Protein AF-A0A9D5MXE4-F1 (afdb_monomer_lite)

Foldseek 3Di:
DDDPDQKAFLVSVVVVVDDSVVVVVLQPDPPFQWDADPPDGTIIHRPVCRVVSVVVVVVVPPPPD

Radius of gyration: 12.15 Å; chains: 1; bounding box: 18×42×24 Å

Structure (mmCIF, N/CA/C/O backbone):
data_AF-A0A9D5MXE4-F1
#
_entry.id   AF-A0A9D5MXE4-F1
#
loop_
_atom_site.group_PDB
_atom_site.id
_atom_site.type_symbol
_atom_site.label_atom_id
_atom_site.label_alt_id
_atom_site.label_comp_id
_atom_site.label_asym_id
_atom_site.label_entity_id
_atom_site.label_seq_id
_atom_site.pdbx_PDB_ins_code
_atom_site.Cartn_x
_atom_site.Cartn_y
_atom_site.Cartn_z
_atom_site.occupancy
_atom_site.B_iso_or_equiv
_atom_site.auth_seq_id
_atom_site.auth_comp_id
_atom_site.auth_asym_id
_atom_site.auth_atom_id
_atom_site.pdbx_PDB_model_num
ATOM 1 N N . MET A 1 1 ? 0.202 5.371 13.009 1.00 62.28 1 MET A N 1
ATOM 2 C CA . MET A 1 1 ? -0.675 4.186 12.860 1.00 62.28 1 MET A CA 1
ATOM 3 C C . MET A 1 1 ? 0.212 2.952 12.927 1.00 62.28 1 MET A C 1
ATOM 5 O O . MET A 1 1 ? 1.196 2.922 12.197 1.00 62.28 1 MET A O 1
ATOM 9 N N . ALA A 1 2 ? -0.050 2.002 13.826 1.00 71.25 2 ALA A N 1
ATOM 10 C CA . ALA A 1 2 ? 0.739 0.771 13.911 1.00 71.25 2 ALA A CA 1
ATOM 11 C C . ALA A 1 2 ? 0.063 -0.308 13.057 1.00 71.25 2 ALA A C 1
ATOM 13 O O . ALA A 1 2 ? -1.054 -0.723 13.359 1.00 71.25 2 ALA A O 1
ATOM 14 N N . TYR A 1 3 ? 0.711 -0.719 11.968 1.00 80.38 3 TYR A N 1
ATOM 15 C CA . TYR A 1 3 ? 0.211 -1.803 11.127 1.00 80.38 3 TYR A CA 1
ATOM 16 C C . TYR A 1 3 ? 0.633 -3.158 11.710 1.00 80.38 3 TYR A C 1
ATOM 18 O O . TYR A 1 3 ? 1.766 -3.290 12.173 1.00 80.38 3 TYR A O 1
ATOM 26 N N . PRO A 1 4 ? -0.231 -4.184 11.661 1.00 78.94 4 PRO A N 1
ATOM 27 C CA . PRO A 1 4 ? 0.060 -5.491 12.253 1.00 78.94 4 PRO A CA 1
ATOM 28 C C . PRO A 1 4 ? 1.126 -6.290 11.488 1.00 78.94 4 PRO A C 1
ATOM 30 O O . PRO A 1 4 ? 1.693 -7.235 12.030 1.00 78.94 4 PRO A O 1
ATOM 33 N N . LYS A 1 5 ? 1.394 -5.947 10.221 1.00 85.88 5 LYS A N 1
ATOM 34 C CA . LYS A 1 5 ? 2.361 -6.636 9.356 1.00 85.88 5 LYS A CA 1
ATOM 35 C C . LYS A 1 5 ? 3.268 -5.630 8.663 1.00 85.88 5 LYS A C 1
ATOM 37 O O . LYS A 1 5 ? 2.837 -4.522 8.357 1.00 85.88 5 LYS A O 1
ATOM 42 N N . GLN A 1 6 ? 4.493 -6.049 8.350 1.00 87.06 6 GLN A N 1
ATOM 43 C CA . GLN A 1 6 ? 5.451 -5.251 7.571 1.00 87.06 6 GLN A CA 1
ATOM 44 C C . GLN A 1 6 ? 5.038 -5.102 6.101 1.00 87.06 6 GLN A C 1
ATOM 46 O O . GLN A 1 6 ? 5.282 -4.067 5.489 1.00 87.06 6 GLN A O 1
ATOM 51 N N . PHE A 1 7 ? 4.386 -6.125 5.543 1.00 90.50 7 PHE A N 1
ATOM 52 C CA . PHE A 1 7 ? 3.865 -6.120 4.182 1.00 90.50 7 PHE A CA 1
ATOM 53 C C . PHE A 1 7 ? 2.368 -6.385 4.223 1.00 90.50 7 PHE A C 1
ATOM 55 O O . PHE A 1 7 ? 1.939 -7.413 4.746 1.00 90.50 7 PHE A O 1
ATOM 62 N N . MET A 1 8 ? 1.583 -5.465 3.672 1.00 91.31 8 MET A N 1
ATOM 63 C CA . MET A 1 8 ? 0.129 -5.595 3.608 1.00 91.31 8 MET A CA 1
ATOM 64 C C . MET A 1 8 ? -0.360 -5.377 2.185 1.00 91.31 8 MET A C 1
ATOM 66 O O . MET A 1 8 ? 0.067 -4.464 1.483 1.00 91.31 8 MET A O 1
ATOM 70 N N . SER A 1 9 ? -1.260 -6.239 1.741 1.00 92.38 9 SER A N 1
ATOM 71 C CA . SER A 1 9 ? -1.963 -6.082 0.475 1.00 92.38 9 SER A CA 1
ATOM 72 C C . SER A 1 9 ? -2.975 -4.936 0.539 1.00 92.38 9 SER A C 1
ATOM 74 O O . SER A 1 9 ? -3.353 -4.467 1.613 1.00 92.38 9 SER A O 1
ATOM 76 N N . ILE A 1 10 ? -3.472 -4.513 -0.627 1.00 90.88 10 ILE A N 1
ATOM 77 C CA . ILE A 1 10 ? -4.542 -3.505 -0.707 1.00 90.88 10 ILE A CA 1
ATOM 78 C C . ILE A 1 10 ? -5.752 -3.918 0.142 1.00 90.88 10 ILE A C 1
ATOM 80 O O . ILE A 1 10 ? -6.305 -3.077 0.835 1.00 90.88 10 ILE A O 1
ATOM 84 N N . THR A 1 11 ? -6.151 -5.192 0.109 1.00 90.56 11 THR A N 1
ATOM 85 C CA . THR A 1 11 ? -7.310 -5.685 0.870 1.00 90.56 11 THR A CA 1
ATOM 86 C C . THR A 1 11 ? -7.099 -5.540 2.377 1.00 90.56 11 THR A C 1
ATOM 88 O O . THR A 1 11 ? -7.957 -5.006 3.070 1.00 90.56 11 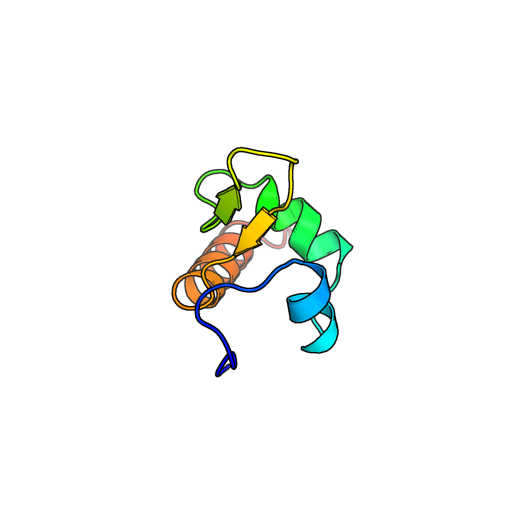THR A O 1
ATOM 91 N N . GLU A 1 12 ? -5.929 -5.928 2.880 1.00 90.88 12 GLU A N 1
ATOM 92 C CA . GLU A 1 12 ? -5.624 -5.814 4.311 1.00 90.88 12 GLU A CA 1
ATOM 93 C C . GLU A 1 12 ? -5.565 -4.344 4.762 1.00 90.88 12 GLU A C 1
ATOM 95 O O . GLU A 1 12 ? -5.997 -4.007 5.857 1.00 90.88 12 GLU A O 1
ATOM 100 N N . LEU A 1 13 ? -5.082 -3.438 3.908 1.00 90.25 13 LEU A N 1
ATOM 101 C CA . LEU A 1 13 ? -5.092 -1.999 4.194 1.00 90.25 13 LEU A CA 1
ATOM 102 C C . LEU A 1 13 ? -6.496 -1.385 4.114 1.00 90.25 13 LEU A C 1
ATOM 104 O O . LEU A 1 13 ? -6.786 -0.404 4.797 1.00 90.25 13 LEU A O 1
ATOM 108 N N . THR A 1 14 ? -7.399 -1.949 3.310 1.00 91.50 14 THR A N 1
ATOM 109 C CA . THR A 1 14 ? -8.798 -1.499 3.322 1.00 91.50 14 THR A CA 1
ATOM 110 C C . THR A 1 14 ? -9.512 -1.861 4.618 1.00 91.50 14 THR A C 1
ATOM 112 O O . THR A 1 14 ? -10.347 -1.090 5.083 1.00 91.50 14 THR A O 1
ATOM 115 N N . GLU A 1 15 ? -9.133 -2.972 5.255 1.00 91.31 15 GLU A N 1
ATOM 116 C CA . GLU A 1 15 ? -9.658 -3.363 6.570 1.00 91.31 15 GLU A CA 1
ATOM 117 C C . GLU A 1 15 ? -9.210 -2.402 7.682 1.00 91.31 15 GLU A C 1
ATOM 119 O O . GLU A 1 15 ? -9.931 -2.218 8.658 1.00 91.31 15 GLU A O 1
ATOM 124 N N . THR A 1 16 ? -8.074 -1.709 7.515 1.00 85.44 16 THR A N 1
ATOM 125 C CA . THR A 1 16 ? -7.633 -0.654 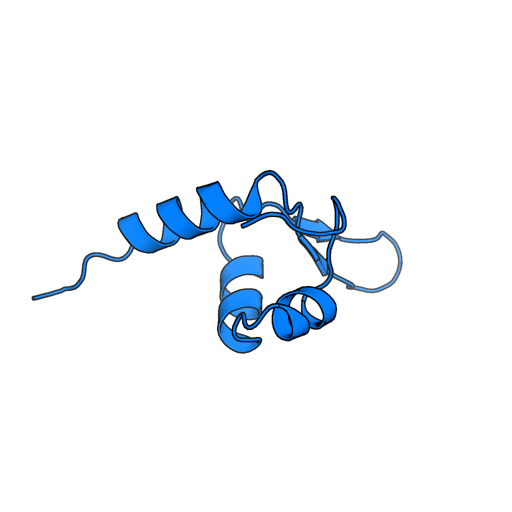8.448 1.00 85.44 16 THR A CA 1
ATOM 126 C C . THR A 1 16 ? -8.334 0.691 8.222 1.00 85.44 16 THR A C 1
ATOM 128 O O . THR A 1 16 ? -7.992 1.674 8.878 1.00 85.44 16 THR A O 1
ATOM 131 N N . GLY A 1 17 ? -9.287 0.763 7.286 1.00 86.81 17 GLY A N 1
ATOM 132 C CA . GLY A 1 17 ? -10.071 1.962 6.985 1.00 86.81 17 GLY A CA 1
ATOM 133 C C . GLY A 1 17 ? -9.533 2.827 5.841 1.00 86.81 17 GLY A C 1
ATOM 134 O O . GLY A 1 17 ? -10.077 3.901 5.588 1.00 86.81 17 GLY A O 1
ATOM 135 N N . LEU A 1 18 ? -8.489 2.393 5.122 1.00 87.12 18 LEU A N 1
ATOM 136 C CA . LEU A 1 18 ? -8.005 3.117 3.942 1.00 87.12 18 LEU A CA 1
ATOM 137 C C . LEU A 1 18 ? -8.886 2.826 2.720 1.00 87.12 18 LEU A C 1
ATOM 139 O O . LEU A 1 18 ? -9.339 1.705 2.501 1.00 87.12 18 LEU A O 1
ATOM 143 N N . SER A 1 19 ? -9.110 3.831 1.870 1.00 90.88 19 SER A N 1
ATOM 144 C CA . SER A 1 19 ? -9.904 3.636 0.653 1.00 90.88 19 SER A CA 1
ATOM 145 C C . SER A 1 19 ? -9.169 2.759 -0.362 1.00 90.88 19 SER A C 1
ATOM 147 O O . SER A 1 19 ? -8.004 2.992 -0.696 1.00 90.88 19 SER A O 1
ATOM 149 N N . ARG A 1 20 ? -9.883 1.776 -0.923 1.00 90.25 20 ARG A N 1
ATOM 150 C CA . ARG A 1 20 ? -9.348 0.877 -1.954 1.00 90.25 20 ARG A CA 1
ATOM 151 C C . ARG A 1 20 ? -8.881 1.638 -3.191 1.00 90.25 20 ARG A C 1
ATOM 153 O O . ARG A 1 20 ? -7.841 1.305 -3.756 1.00 90.25 20 ARG A O 1
ATOM 160 N N . ASP A 1 21 ? -9.644 2.641 -3.617 1.00 90.38 21 ASP A N 1
ATOM 161 C CA . ASP A 1 21 ? -9.303 3.454 -4.785 1.00 90.38 21 ASP A CA 1
ATOM 162 C C . ASP A 1 21 ? -8.104 4.354 -4.511 1.00 90.38 21 ASP A C 1
ATOM 164 O O . ASP A 1 21 ? -7.216 4.464 -5.358 1.00 90.38 21 ASP A O 1
ATOM 168 N N . PHE A 1 22 ? -8.020 4.911 -3.302 1.00 89.00 22 PHE A N 1
ATOM 169 C CA . PHE A 1 22 ? -6.849 5.663 -2.867 1.00 89.00 22 PHE A CA 1
ATOM 170 C C . PHE A 1 22 ? -5.586 4.794 -2.898 1.00 89.00 22 PHE A C 1
ATOM 172 O O . PHE A 1 22 ? -4.598 5.180 -3.512 1.00 89.00 22 PHE A O 1
ATOM 179 N N . LEU A 1 23 ? -5.636 3.579 -2.346 1.00 90.19 23 LEU A N 1
ATOM 180 C CA . LEU A 1 23 ? -4.515 2.632 -2.373 1.00 90.19 23 LEU A CA 1
ATOM 181 C C . LEU A 1 23 ? -4.131 2.209 -3.797 1.00 90.19 23 LEU A C 1
ATOM 183 O O . LEU A 1 23 ? -2.949 2.081 -4.110 1.00 90.19 23 LEU A O 1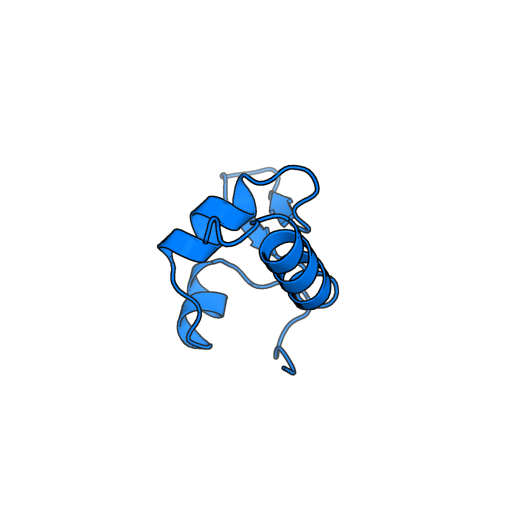
ATOM 187 N N . LYS A 1 24 ? -5.106 2.029 -4.697 1.00 89.75 24 LYS A N 1
ATOM 188 C CA . LYS A 1 24 ? -4.822 1.771 -6.118 1.00 89.75 24 LYS A CA 1
ATOM 189 C C . LYS A 1 24 ? -4.091 2.943 -6.767 1.00 89.75 24 LYS A C 1
ATOM 191 O O . LYS A 1 24 ? -3.131 2.709 -7.498 1.00 89.75 24 LYS A O 1
ATOM 196 N N . GLN A 1 25 ? -4.516 4.179 -6.509 1.00 89.44 25 GLN A N 1
ATOM 197 C CA . GLN A 1 25 ? -3.810 5.368 -6.995 1.00 89.44 25 GLN A CA 1
ATOM 198 C C . GLN A 1 25 ? -2.399 5.444 -6.406 1.00 89.44 25 GLN A C 1
ATOM 200 O O . GLN A 1 25 ? -1.444 5.624 -7.156 1.00 89.44 25 GLN A O 1
ATOM 205 N N . LEU A 1 26 ? -2.259 5.198 -5.101 1.00 89.19 26 LEU A N 1
ATOM 206 C CA . LEU A 1 26 ? -0.972 5.173 -4.409 1.00 89.19 26 LEU A CA 1
ATOM 207 C C . LEU A 1 26 ? -0.019 4.144 -5.023 1.00 89.19 26 LEU A C 1
ATOM 209 O O . LEU A 1 26 ? 1.138 4.450 -5.260 1.00 89.19 26 LEU A O 1
ATOM 213 N N . SER A 1 27 ? -0.513 2.946 -5.358 1.00 89.19 27 SER A N 1
ATOM 214 C CA . SER A 1 27 ? 0.298 1.880 -5.971 1.00 89.19 27 SER A CA 1
ATOM 215 C C . SER A 1 27 ? 0.830 2.217 -7.369 1.00 89.19 27 SER A C 1
ATOM 217 O O . SER A 1 27 ? 1.719 1.534 -7.876 1.00 89.19 27 SER A O 1
ATOM 219 N N . ARG A 1 28 ? 0.246 3.226 -8.022 1.00 88.00 28 ARG A N 1
ATOM 220 C CA . ARG A 1 28 ? 0.666 3.721 -9.337 1.00 88.00 28 ARG A CA 1
ATOM 221 C C . ARG A 1 28 ? 1.552 4.957 -9.236 1.00 88.00 28 ARG A C 1
ATOM 223 O O . ARG A 1 28 ? 2.112 5.354 -10.252 1.00 88.00 28 ARG A O 1
ATOM 230 N N . ALA A 1 29 ? 1.641 5.572 -8.059 1.00 87.62 29 ALA A N 1
ATOM 231 C CA . ALA A 1 29 ? 2.510 6.712 -7.848 1.00 87.62 29 ALA A CA 1
ATOM 232 C C . ALA A 1 29 ? 3.975 6.279 -7.965 1.00 87.62 29 ALA A C 1
ATOM 234 O O . ALA A 1 29 ? 4.362 5.181 -7.557 1.00 87.62 29 ALA A O 1
ATOM 235 N N . GLU A 1 30 ? 4.787 7.150 -8.550 1.00 84.62 30 GLU A N 1
ATOM 236 C CA . GLU A 1 30 ? 6.222 6.931 -8.647 1.00 84.62 30 GLU A CA 1
ATOM 237 C C . GLU A 1 30 ? 6.843 6.919 -7.244 1.00 84.62 30 GLU A C 1
ATOM 239 O O . GLU A 1 30 ? 6.473 7.721 -6.387 1.00 84.62 30 GLU A O 1
ATOM 244 N N . GLY A 1 31 ? 7.747 5.971 -6.993 1.00 86.75 31 GLY A N 1
ATOM 245 C CA . GLY A 1 31 ? 8.367 5.796 -5.676 1.00 86.75 31 GLY A CA 1
ATOM 246 C C . GLY A 1 31 ? 7.472 5.135 -4.624 1.00 86.75 31 GLY A C 1
ATOM 247 O O . GLY A 1 31 ? 7.869 5.065 -3.465 1.00 86.75 31 GLY A O 1
ATOM 248 N N . ALA A 1 32 ? 6.291 4.626 -4.997 1.00 89.19 32 ALA A N 1
ATOM 249 C CA . ALA A 1 32 ? 5.428 3.930 -4.051 1.00 89.19 32 ALA A CA 1
ATOM 250 C C . ALA A 1 32 ? 6.166 2.747 -3.393 1.00 89.19 32 ALA A C 1
ATOM 252 O O . ALA A 1 32 ? 6.768 1.940 -4.114 1.00 89.19 32 ALA A O 1
ATOM 253 N N . PRO A 1 33 ? 6.083 2.587 -2.057 1.00 91.25 33 PRO A N 1
ATOM 254 C CA . PRO A 1 33 ? 6.791 1.545 -1.320 1.00 91.25 33 PRO A CA 1
ATOM 255 C C . PRO A 1 33 ? 6.079 0.194 -1.479 1.00 91.25 33 PRO A C 1
ATOM 257 O O . PRO A 1 33 ? 5.560 -0.390 -0.525 1.00 91.25 33 PRO A O 1
ATOM 260 N N . ILE A 1 34 ? 6.003 -0.291 -2.718 1.00 91.81 34 ILE A N 1
ATOM 261 C CA . ILE A 1 34 ? 5.308 -1.514 -3.096 1.00 91.81 34 ILE A CA 1
ATOM 262 C C . ILE A 1 34 ? 6.277 -2.611 -3.521 1.00 91.81 34 ILE A C 1
ATOM 264 O O . ILE A 1 34 ? 7.291 -2.376 -4.171 1.00 91.81 34 ILE A O 1
ATOM 268 N N . VAL A 1 35 ? 5.905 -3.845 -3.209 1.00 89.56 35 VAL A 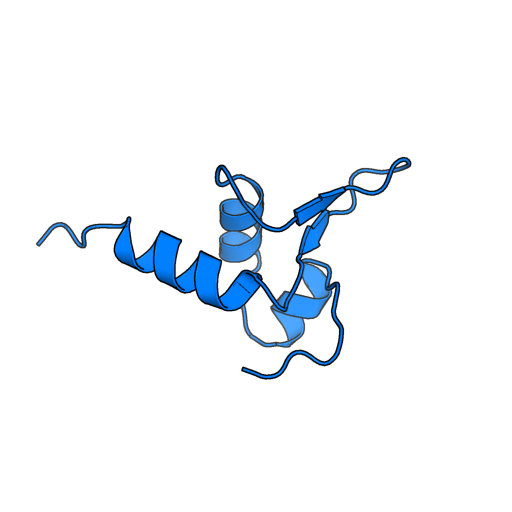N 1
ATOM 269 C CA . VAL A 1 35 ? 6.559 -5.057 -3.686 1.00 89.56 35 VAL A CA 1
ATOM 270 C C . VAL A 1 35 ? 5.567 -5.821 -4.550 1.00 89.56 35 VAL A C 1
ATOM 272 O O . VAL A 1 35 ? 4.411 -6.036 -4.170 1.00 89.56 35 VAL A O 1
ATOM 275 N N . ARG A 1 36 ? 6.022 -6.228 -5.737 1.00 86.88 36 ARG A N 1
ATOM 276 C CA . ARG A 1 36 ? 5.262 -7.076 -6.658 1.00 86.88 36 ARG A CA 1
ATOM 277 C C . ARG A 1 36 ? 5.817 -8.488 -6.581 1.00 86.88 36 ARG A C 1
ATOM 279 O O . ARG A 1 36 ? 7.014 -8.695 -6.741 1.00 86.88 36 ARG A O 1
ATOM 286 N N . THR A 1 37 ? 4.952 -9.463 -6.334 1.00 83.31 37 THR A N 1
ATOM 287 C CA . THR A 1 37 ? 5.364 -10.872 -6.311 1.00 83.31 37 THR A CA 1
ATOM 288 C C . THR A 1 37 ? 5.616 -11.388 -7.727 1.00 83.31 37 THR A C 1
ATOM 290 O O . THR A 1 37 ? 4.815 -11.106 -8.621 1.00 83.31 37 THR A O 1
ATOM 293 N N . LEU A 1 38 ? 6.657 -12.210 -7.897 1.00 71.56 38 LEU A N 1
ATOM 294 C CA . LEU A 1 38 ? 7.150 -12.744 -9.179 1.00 71.56 38 LEU A CA 1
ATOM 295 C C . LEU A 1 38 ? 6.140 -13.578 -10.001 1.00 71.56 38 LEU A C 1
ATOM 297 O O . LEU A 1 38 ? 6.429 -13.892 -11.147 1.00 71.56 38 LEU A O 1
ATOM 301 N N . GLY A 1 39 ? 4.963 -13.924 -9.464 1.00 68.12 39 GLY A N 1
ATOM 302 C CA . GLY A 1 39 ? 4.069 -14.919 -10.077 1.00 68.12 39 GLY A CA 1
ATOM 303 C C . GLY A 1 39 ? 2.625 -14.507 -10.376 1.00 68.12 39 GLY A C 1
ATOM 304 O O . GLY A 1 39 ? 1.862 -15.365 -10.802 1.00 68.12 39 GLY A O 1
ATOM 305 N N . GLY A 1 40 ? 2.180 -13.263 -10.149 1.00 62.41 40 GLY A N 1
ATOM 306 C CA . GLY A 1 40 ? 0.742 -13.005 -10.364 1.00 62.41 40 GLY A CA 1
ATOM 307 C C . GLY A 1 40 ? 0.163 -11.654 -9.971 1.00 62.41 40 GLY A C 1
ATOM 308 O O . GLY A 1 40 ? -0.989 -11.593 -9.553 1.00 62.41 40 GLY A O 1
ATOM 309 N N . GLY A 1 41 ? 0.928 -10.567 -10.064 1.00 75.88 41 GLY A N 1
ATOM 310 C CA . GLY A 1 41 ? 0.349 -9.216 -10.017 1.00 75.88 41 GLY A CA 1
ATOM 311 C C . GLY A 1 41 ? -0.231 -8.769 -8.669 1.00 75.88 41 GLY A C 1
ATOM 312 O O . GLY A 1 41 ? -0.841 -7.702 -8.601 1.00 75.88 41 GLY A O 1
ATOM 313 N N . LYS A 1 42 ? -0.032 -9.532 -7.586 1.00 83.50 42 LYS A N 1
ATOM 314 C CA . LYS A 1 42 ? -0.374 -9.076 -6.235 1.00 83.50 42 LYS A CA 1
ATOM 315 C C . LYS A 1 42 ? 0.611 -7.992 -5.799 1.00 83.50 42 LYS A C 1
ATOM 317 O O . LYS A 1 42 ? 1.827 -8.153 -5.918 1.00 83.50 42 LYS A O 1
ATOM 322 N N . ILE A 1 43 ? 0.052 -6.885 -5.318 1.00 88.56 43 ILE A N 1
ATOM 323 C CA . ILE A 1 43 ? 0.781 -5.717 -4.828 1.00 88.56 43 ILE A CA 1
ATOM 324 C C . ILE A 1 43 ? 0.686 -5.711 -3.307 1.00 88.56 43 ILE A C 1
ATOM 326 O O . ILE A 1 43 ? -0.416 -5.746 -2.753 1.00 88.56 43 ILE A O 1
ATOM 330 N N . TYR A 1 44 ? 1.844 -5.638 -2.663 1.00 91.19 44 TYR A N 1
ATOM 331 C CA . TYR A 1 44 ? 1.977 -5.483 -1.221 1.00 91.19 44 TYR A CA 1
ATOM 332 C C . TYR A 1 44 ? 2.671 -4.160 -0.930 1.00 91.19 44 TYR A C 1
ATOM 334 O O . TYR A 1 44 ? 3.670 -3.844 -1.565 1.00 91.19 44 TYR A O 1
ATOM 342 N N . PHE A 1 45 ? 2.161 -3.394 0.023 1.00 92.50 45 PHE A N 1
ATOM 343 C CA . PHE A 1 45 ? 2.791 -2.180 0.523 1.00 92.50 45 PHE A CA 1
ATOM 344 C C . PHE A 1 45 ? 3.670 -2.500 1.722 1.00 92.50 45 PHE A C 1
ATOM 346 O O . PHE A 1 45 ? 3.264 -3.261 2.603 1.00 92.50 45 PHE A O 1
ATOM 353 N N . LYS A 1 46 ? 4.842 -1.869 1.776 1.00 92.62 46 LYS A N 1
ATOM 354 C CA . LYS A 1 46 ? 5.668 -1.817 2.976 1.00 92.62 46 LYS A CA 1
ATOM 355 C C . LYS A 1 46 ? 5.073 -0.807 3.939 1.00 92.62 46 LYS A C 1
ATOM 357 O O . LYS A 1 46 ? 5.108 0.396 3.698 1.00 92.62 46 LYS A O 1
ATOM 362 N N . THR A 1 47 ? 4.527 -1.292 5.036 1.00 89.69 47 THR A N 1
ATOM 363 C CA . THR A 1 47 ? 3.797 -0.462 5.996 1.00 89.69 47 THR A CA 1
ATOM 364 C C . THR A 1 47 ? 4.697 0.498 6.774 1.00 89.69 47 THR A C 1
ATOM 366 O O . THR A 1 47 ? 4.224 1.550 7.197 1.00 89.69 47 THR A O 1
ATOM 369 N N . SER A 1 48 ? 5.989 0.177 6.910 1.00 89.56 48 SER A N 1
ATOM 370 C CA . SER A 1 48 ? 7.002 1.045 7.526 1.00 89.56 48 SER A CA 1
ATOM 371 C C . SER A 1 48 ? 7.219 2.348 6.759 1.00 89.56 48 SER A C 1
ATOM 373 O O . SER A 1 48 ? 7.409 3.383 7.377 1.00 89.56 48 SER A O 1
ATOM 375 N N . GLU A 1 49 ? 7.161 2.295 5.428 1.00 90.06 49 GLU A N 1
ATOM 376 C CA . GLU A 1 49 ? 7.392 3.440 4.533 1.00 90.06 49 GLU A CA 1
ATOM 377 C C . GLU A 1 49 ? 6.064 4.056 4.042 1.00 90.06 49 GLU A C 1
ATOM 379 O O . GLU A 1 49 ? 6.031 5.158 3.499 1.00 90.06 49 GLU A O 1
ATOM 384 N N . LEU A 1 50 ? 4.941 3.348 4.227 1.00 88.44 50 LEU A N 1
ATOM 385 C CA . LEU A 1 50 ? 3.629 3.744 3.712 1.00 88.44 50 LEU A CA 1
ATOM 386 C C . LEU A 1 50 ? 3.126 5.061 4.311 1.00 88.44 50 LEU A C 1
ATOM 388 O O . LEU A 1 50 ? 2.589 5.884 3.575 1.00 88.44 50 LEU A O 1
ATOM 392 N N . ASN A 1 51 ? 3.278 5.257 5.624 1.00 87.69 51 ASN A N 1
ATOM 393 C CA . ASN A 1 51 ? 2.793 6.474 6.285 1.00 87.69 51 ASN A CA 1
ATOM 394 C C . ASN A 1 51 ? 3.543 7.712 5.777 1.00 87.69 51 ASN A C 1
ATOM 396 O O . ASN A 1 51 ? 2.903 8.688 5.388 1.00 87.69 51 ASN A O 1
ATOM 400 N N . ASP A 1 52 ? 4.872 7.637 5.704 1.00 89.06 52 ASP A N 1
ATOM 401 C CA . ASP A 1 52 ? 5.716 8.735 5.223 1.00 89.06 52 ASP A CA 1
ATOM 402 C C . ASP A 1 52 ? 5.407 9.063 3.758 1.00 89.06 52 ASP A C 1
ATOM 404 O O . ASP A 1 52 ? 5.230 10.226 3.389 1.00 89.06 52 ASP A O 1
ATOM 408 N N . PHE A 1 53 ? 5.232 8.032 2.927 1.00 89.44 53 PHE A N 1
ATOM 409 C CA . PHE A 1 53 ? 4.852 8.208 1.529 1.00 89.44 53 PHE A CA 1
ATOM 410 C C . PHE A 1 53 ? 3.457 8.830 1.373 1.00 89.44 53 PHE A C 1
ATOM 412 O O . PHE A 1 53 ? 3.247 9.700 0.526 1.00 89.44 53 PHE A O 1
ATOM 419 N N . MET A 1 54 ? 2.485 8.423 2.197 1.00 87.81 54 MET A N 1
ATOM 420 C CA . MET A 1 54 ? 1.151 9.031 2.204 1.00 87.81 54 MET A CA 1
ATOM 421 C C . MET A 1 54 ? 1.203 10.513 2.589 1.00 87.81 54 MET A C 1
ATOM 423 O O . MET A 1 54 ? 0.518 11.321 1.956 1.00 87.81 54 MET A O 1
ATOM 427 N N . GLU A 1 55 ? 2.023 10.887 3.574 1.00 87.69 55 GLU A N 1
ATOM 428 C CA . GLU A 1 55 ? 2.246 12.293 3.912 1.00 87.69 55 GLU A CA 1
ATOM 429 C C . GLU A 1 55 ? 2.890 13.068 2.760 1.00 87.69 55 GLU A C 1
ATOM 431 O O . GLU A 1 55 ? 2.462 14.183 2.458 1.00 87.69 55 GLU A O 1
ATOM 436 N N . GLU A 1 56 ? 3.894 12.495 2.095 1.00 87.81 56 GLU A N 1
ATOM 437 C CA . GLU A 1 56 ? 4.570 13.135 0.965 1.00 87.81 56 GLU A CA 1
ATOM 438 C C . GLU A 1 56 ? 3.605 13.376 -0.205 1.00 87.81 56 GLU A C 1
ATOM 440 O O . GLU A 1 56 ? 3.528 14.488 -0.734 1.00 87.81 56 GLU A O 1
ATOM 445 N N . ILE A 1 57 ? 2.807 12.367 -0.567 1.00 84.44 57 ILE A N 1
ATOM 446 C CA . ILE A 1 57 ? 1.767 12.468 -1.603 1.00 84.44 57 ILE A CA 1
ATOM 447 C C . ILE A 1 57 ? 0.722 13.523 -1.216 1.00 84.44 57 ILE A C 1
ATOM 449 O O . ILE A 1 57 ? 0.281 14.301 -2.067 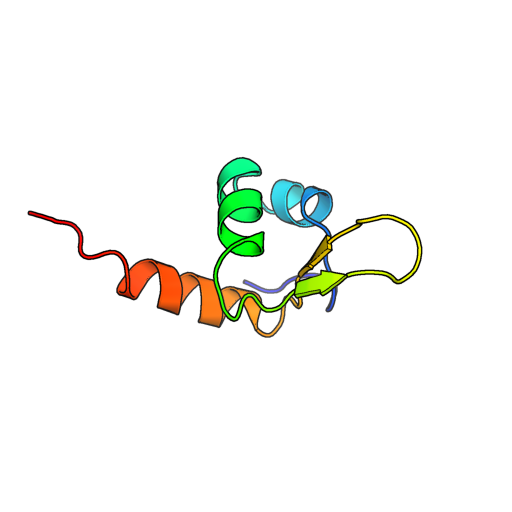1.00 84.44 57 ILE A O 1
ATOM 453 N N . SER A 1 58 ? 0.335 13.579 0.062 1.00 79.75 58 SER A N 1
AT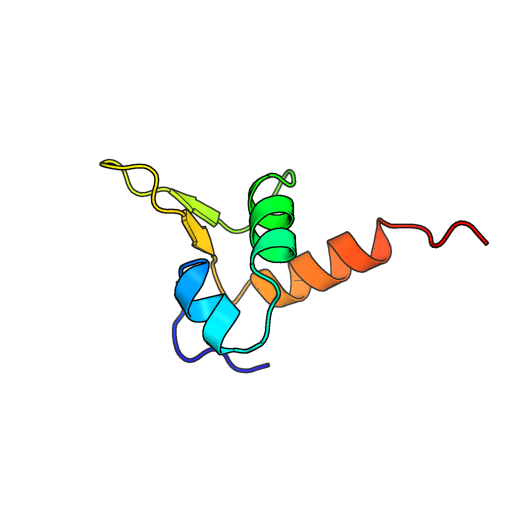OM 454 C CA . SER A 1 58 ? -0.608 14.582 0.563 1.00 79.75 58 SER A CA 1
ATOM 455 C C . SER A 1 58 ? -0.032 16.000 0.511 1.00 79.75 58 SER A C 1
ATOM 457 O O . SER A 1 58 ? -0.775 16.933 0.220 1.00 79.75 58 SER A O 1
ATOM 459 N N . LYS A 1 59 ? 1.274 16.174 0.748 1.00 79.19 59 LYS A N 1
ATOM 460 C CA . LYS A 1 59 ? 1.978 17.465 0.627 1.00 79.19 59 LYS A CA 1
ATOM 461 C C . LYS A 1 59 ? 2.169 17.882 -0.837 1.00 79.19 59 LYS A C 1
ATOM 463 O O . LYS A 1 59 ? 2.081 19.064 -1.153 1.00 79.19 59 LYS A O 1
ATOM 468 N N . LYS A 1 60 ? 2.389 16.920 -1.743 1.00 67.62 60 LYS A N 1
ATOM 469 C CA . LYS A 1 60 ? 2.554 17.145 -3.193 1.00 67.62 60 LYS A CA 1
ATOM 470 C C . LYS A 1 60 ? 1.258 17.465 -3.936 1.00 67.62 60 LYS A C 1
ATOM 472 O O . LYS A 1 60 ? 1.335 17.954 -5.060 1.00 67.62 60 LYS A O 1
ATOM 477 N N . LYS A 1 61 ? 0.078 17.225 -3.356 1.00 57.34 61 LYS A N 1
ATOM 478 C CA . LYS A 1 61 ? -1.181 17.796 -3.858 1.00 57.34 61 LYS A CA 1
ATOM 479 C C . LYS A 1 61 ? -1.335 19.203 -3.271 1.00 57.34 61 LYS A C 1
ATOM 481 O O . LYS A 1 61 ? -1.839 19.319 -2.155 1.00 57.34 61 LYS A O 1
ATOM 486 N N . PRO A 1 62 ? -0.964 20.289 -3.980 1.00 47.62 62 PRO A N 1
ATOM 487 C CA . PRO A 1 62 ? -1.432 21.597 -3.569 1.00 47.62 62 PRO A CA 1
ATOM 488 C C . PRO A 1 62 ? -2.957 21.551 -3.655 1.00 47.62 62 PRO A C 1
ATOM 490 O O . PRO A 1 62 ? -3.523 21.330 -4.730 1.00 47.62 62 PRO A O 1
ATOM 493 N N . LEU A 1 63 ? -3.630 21.729 -2.518 1.00 52.62 63 LEU A N 1
ATOM 494 C CA . LEU A 1 63 ? -4.995 22.230 -2.530 1.00 52.62 63 LEU A CA 1
ATOM 495 C C . LEU A 1 63 ? -4.941 23.535 -3.325 1.00 52.62 63 LEU A C 1
ATOM 497 O O . LEU A 1 63 ? -4.470 24.552 -2.818 1.00 52.62 63 LEU A O 1
ATOM 501 N N . ARG A 1 64 ? -5.348 23.487 -4.598 1.00 51.03 64 ARG A N 1
ATOM 502 C CA . ARG A 1 64 ? -5.674 24.691 -5.356 1.00 51.03 64 ARG A CA 1
ATOM 503 C C . ARG A 1 64 ? -6.839 25.342 -4.609 1.00 51.03 64 ARG A C 1
ATOM 505 O O . ARG A 1 64 ? -7.966 24.861 -4.707 1.00 51.03 64 ARG A O 1
ATOM 512 N N . ARG A 1 65 ? -6.505 26.323 -3.769 1.00 45.69 65 ARG A N 1
ATOM 513 C CA . ARG A 1 65 ? -7.419 27.382 -3.340 1.00 45.69 65 ARG A CA 1
ATOM 514 C C . ARG A 1 65 ? -7.791 28.236 -4.541 1.00 45.69 65 ARG A C 1
ATOM 516 O O . ARG A 1 65 ? -6.928 28.372 -5.438 1.00 45.69 65 ARG A O 1
#

Sequence (65 aa):
MAYPKQFMSITELTETGLSRDFLKQLSRAEGAPIVRTLGGGKIYFKTSELNDFMEEISKKKPLRR

Secondary structure (DSSP, 8-state):
---SSSEEEHHHHHHTT--HHHHHHHHHSTT--EEE-TTT--EEEEHHHHHHHHHHHHHHS----

pLDDT: mean 83.24, std 11.71, range [45.69, 92.62]